Protein AF-A0A9E6D985-F1 (afdb_monomer_lite)

Sequence (166 aa):
MRKIILLASVFFILASCKKDRPKDIIKDFIEEVFLQKKYDKTKISQFLSPKEANSFDEISGKKEEYVKFLIDEYQKMFATQKSFEIVHHNDIDKRLIKGFRLKYDDFTFVYYIVSSNKIVGVFILEENKNSSFWIKSFCPMPWASQGGNIKPLILNELKNMEQTVW

Foldseek 3Di:
DDDDDDDPPPPDDDPPPPPPLLVVLVVLLCVQAQQDPDHDLVSQLVQADPLLSVLLVPDDDPLVVVVVVQSVLSNVVVVPAPDKDKAQPVGDDCVQCVLEAEPDDDSPRKIFIDGPNHTFKIWGWDADPVRHIGTQFIGTCPPRVPRDYDYTDGSSCSSVDDPDDD

pLDDT: mean 80.91, std 17.11, range [37.19, 96.44]

Radius of gyration: 19.93 Å; chains: 1; bounding box: 37×68×60 Å

Structure (mmCIF, N/CA/C/O backbone):
data_AF-A0A9E6D985-F1
#
_entry.id   AF-A0A9E6D985-F1
#
loop_
_atom_site.group_PDB
_atom_site.id
_atom_site.type_symbol
_atom_site.label_atom_id
_atom_site.label_alt_id
_atom_site.label_comp_id
_atom_site.label_asym_id
_atom_site.label_entity_id
_atom_site.label_seq_id
_atom_site.pdbx_PDB_ins_code
_atom_site.Cartn_x
_atom_site.Cartn_y
_atom_site.Cartn_z
_atom_site.occupancy
_atom_site.B_iso_or_equiv
_atom_site.auth_seq_id
_atom_site.auth_comp_id
_atom_site.auth_asym_id
_atom_site.auth_atom_id
_atom_site.pdbx_PDB_model_num
ATOM 1 N N . MET A 1 1 ? 1.819 -46.723 45.336 1.00 45.78 1 MET A N 1
ATOM 2 C CA . MET A 1 1 ? 2.915 -46.531 44.355 1.00 45.78 1 MET A CA 1
ATOM 3 C C . MET A 1 1 ? 2.620 -47.359 43.108 1.00 45.78 1 MET A C 1
ATOM 5 O O . MET A 1 1 ? 2.182 -48.490 43.269 1.00 45.78 1 MET A O 1
ATOM 9 N N . ARG A 1 2 ? 2.908 -46.798 41.916 1.00 37.91 2 ARG A N 1
ATOM 10 C CA . ARG A 1 2 ? 2.503 -47.214 40.542 1.00 37.91 2 ARG A CA 1
ATOM 11 C C . ARG A 1 2 ? 1.023 -46.893 40.237 1.00 37.91 2 ARG A C 1
ATOM 13 O O . ARG A 1 2 ? 0.175 -47.201 41.056 1.00 37.91 2 ARG A O 1
ATOM 20 N N . LYS A 1 3 ? 0.640 -46.255 39.122 1.00 37.19 3 LYS A N 1
ATOM 21 C CA . LYS A 1 3 ? 1.222 -46.203 37.766 1.00 37.19 3 LYS A CA 1
ATOM 22 C C . LYS A 1 3 ? 1.170 -44.786 37.157 1.00 37.19 3 LYS A C 1
ATOM 24 O O . LYS A 1 3 ? 0.234 -44.036 37.395 1.00 37.19 3 LYS A O 1
ATOM 29 N N . ILE A 1 4 ? 2.185 -44.481 36.353 1.00 54.50 4 ILE A N 1
ATOM 30 C CA . ILE A 1 4 ? 2.266 -43.379 35.382 1.00 54.50 4 ILE A CA 1
ATOM 31 C C . ILE A 1 4 ? 1.496 -43.823 34.118 1.00 54.50 4 ILE A C 1
ATOM 33 O O . ILE A 1 4 ? 1.525 -45.020 33.827 1.00 54.50 4 ILE A O 1
ATOM 37 N N . ILE A 1 5 ? 0.900 -42.876 33.373 1.00 50.03 5 ILE A N 1
ATOM 38 C CA . ILE A 1 5 ? 0.983 -42.703 31.895 1.00 50.03 5 ILE A CA 1
ATOM 39 C C . ILE A 1 5 ? -0.341 -42.256 31.225 1.00 50.03 5 ILE A C 1
ATOM 41 O O . ILE A 1 5 ? -1.328 -42.980 31.223 1.00 50.03 5 ILE A O 1
ATOM 45 N N . LEU A 1 6 ? -0.228 -41.078 30.588 1.00 44.00 6 LEU A N 1
ATOM 46 C CA . LEU A 1 6 ? -0.883 -40.523 29.389 1.00 44.00 6 LEU A CA 1
ATOM 47 C C . LEU A 1 6 ? -2.407 -40.358 29.291 1.00 44.00 6 LEU A C 1
ATOM 49 O O . LEU A 1 6 ? -3.147 -41.325 29.202 1.00 44.00 6 LEU A O 1
ATOM 53 N N . LEU A 1 7 ? -2.797 -39.103 29.043 1.00 43.12 7 LEU A N 1
ATOM 54 C CA . LEU A 1 7 ? -3.600 -38.643 27.892 1.00 43.12 7 LEU A CA 1
ATOM 55 C C . LEU A 1 7 ? -3.529 -37.099 27.939 1.00 43.12 7 LEU A C 1
ATOM 57 O O . LEU A 1 7 ? -4.215 -36.468 28.727 1.00 43.12 7 LEU A O 1
ATOM 61 N N . ALA A 1 8 ? -2.584 -36.396 27.304 1.00 49.25 8 ALA A N 1
ATOM 62 C CA . ALA A 1 8 ? -2.233 -36.417 25.881 1.00 49.25 8 ALA A CA 1
ATOM 63 C C . ALA A 1 8 ? -3.472 -36.378 24.968 1.00 49.25 8 ALA A C 1
ATOM 65 O O . ALA A 1 8 ? -3.585 -37.140 24.018 1.00 49.25 8 ALA A O 1
ATOM 66 N N . SER A 1 9 ? -4.418 -35.491 25.280 1.00 46.69 9 SER A N 1
ATOM 67 C CA . SER A 1 9 ? -5.598 -35.224 24.448 1.00 46.69 9 SER A CA 1
ATOM 68 C C . SER A 1 9 ? -6.021 -33.752 24.505 1.00 46.69 9 SER A C 1
ATOM 70 O O . SER A 1 9 ? -7.199 -33.432 24.609 1.00 46.69 9 SER A O 1
ATOM 72 N N . VAL A 1 10 ? -5.047 -32.843 24.404 1.00 43.47 10 VAL A N 1
ATOM 73 C CA . VAL A 1 10 ? -5.277 -31.460 23.946 1.00 43.47 10 VAL A CA 1
ATOM 74 C C . VAL A 1 10 ? -4.261 -31.160 22.847 1.00 43.47 10 VAL A C 1
ATOM 76 O O . VAL A 1 10 ? -3.386 -30.313 22.970 1.00 43.47 10 VAL A O 1
ATOM 79 N N . PHE A 1 11 ? -4.315 -31.957 21.783 1.00 45.41 11 PHE A N 1
ATOM 80 C CA . PHE A 1 11 ? -3.576 -31.692 20.553 1.00 45.41 11 PHE A CA 1
ATOM 81 C C . PHE A 1 11 ? -4.374 -32.194 19.353 1.00 45.41 11 PHE A C 1
ATOM 83 O O . PHE A 1 11 ? -3.884 -33.002 18.590 1.00 45.41 11 PHE A O 1
ATOM 90 N N . PHE A 1 12 ? -5.631 -31.767 19.212 1.00 44.62 12 PHE A N 1
ATOM 91 C CA . PHE A 1 12 ? -6.381 -31.913 17.958 1.00 44.62 12 PHE A CA 1
ATOM 92 C C . PHE A 1 12 ? -7.538 -30.906 17.909 1.00 44.62 12 PHE A C 1
ATOM 94 O O . PHE A 1 12 ? -8.709 -31.260 17.935 1.00 44.62 12 PHE A O 1
ATOM 101 N N . ILE A 1 13 ? -7.199 -29.620 17.808 1.00 47.47 13 ILE A N 1
ATOM 102 C CA . ILE A 1 13 ? -7.975 -28.730 16.940 1.00 47.47 13 ILE A CA 1
ATOM 103 C C . ILE A 1 13 ? -6.979 -28.122 15.964 1.00 47.47 13 ILE A C 1
ATOM 105 O O . ILE A 1 13 ? -6.319 -27.118 16.221 1.00 47.47 13 ILE A O 1
ATOM 109 N N . LEU A 1 14 ? -6.852 -28.818 14.838 1.00 40.75 14 LEU A N 1
ATOM 110 C CA . LEU A 1 14 ? -6.417 -28.264 13.573 1.00 40.75 14 LEU A CA 1
ATOM 111 C C . LEU A 1 14 ? -7.274 -27.030 13.267 1.00 40.75 14 LEU A C 1
ATOM 113 O O . LEU A 1 14 ? -8.340 -27.139 12.672 1.00 40.75 14 LEU A O 1
ATOM 117 N N . ALA A 1 15 ? -6.784 -25.848 13.610 1.00 38.53 15 ALA A N 1
ATOM 118 C CA . ALA A 1 15 ? -6.924 -24.733 12.698 1.00 38.53 15 ALA A CA 1
ATOM 119 C C . ALA A 1 15 ? -5.579 -24.619 11.991 1.00 38.53 15 ALA A C 1
ATOM 121 O O . ALA A 1 15 ? -4.687 -23.879 12.401 1.00 38.53 15 ALA A O 1
ATOM 122 N N . SER A 1 16 ? -5.431 -25.369 10.897 1.00 37.34 16 SER A N 1
ATOM 123 C CA . SER A 1 16 ? -4.620 -24.883 9.788 1.00 37.34 16 SER A CA 1
ATOM 124 C C . SER A 1 16 ? -5.314 -23.614 9.285 1.00 37.34 16 SER A C 1
ATOM 126 O O . SER A 1 16 ? -5.989 -23.614 8.261 1.00 37.34 16 SER A O 1
ATOM 128 N N . CYS A 1 17 ? -5.208 -22.522 10.046 1.00 40.41 17 CYS A N 1
ATOM 129 C CA . CYS A 1 17 ? -5.293 -21.206 9.457 1.00 40.41 17 CYS A CA 1
ATOM 130 C C . CYS A 1 17 ? -4.097 -21.180 8.518 1.00 40.41 17 CYS A C 1
ATOM 132 O O . CYS A 1 17 ? -2.967 -20.936 8.947 1.00 40.41 17 CYS A O 1
ATOM 134 N N . LYS A 1 18 ? -4.322 -21.491 7.237 1.00 44.06 18 LYS A N 1
ATOM 135 C CA . LYS A 1 18 ? -3.499 -20.896 6.192 1.00 44.06 18 LYS A CA 1
ATOM 136 C C . LYS A 1 18 ? -3.539 -19.410 6.513 1.00 44.06 18 LYS A C 1
ATOM 138 O O . LYS A 1 18 ? -4.566 -18.781 6.286 1.00 44.06 18 LYS A O 1
ATOM 143 N N . LYS A 1 19 ? -2.484 -18.898 7.159 1.00 55.25 19 LYS A N 1
ATOM 144 C CA . LYS A 1 19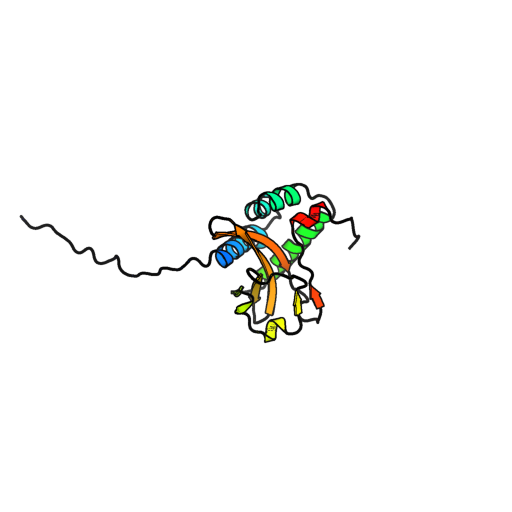 ? -2.281 -17.463 7.310 1.00 55.25 19 LYS A CA 1
ATOM 145 C C . LYS A 1 19 ? -2.529 -16.894 5.927 1.00 55.25 19 LYS A C 1
ATOM 147 O O . LYS A 1 19 ? -1.881 -17.338 4.974 1.00 55.25 19 LYS A O 1
ATOM 152 N N . ASP A 1 20 ? -3.520 -16.025 5.804 1.00 71.06 20 ASP A N 1
ATOM 153 C CA . ASP A 1 20 ? -3.752 -15.290 4.573 1.00 71.06 20 ASP A CA 1
ATOM 154 C C . ASP A 1 20 ? -2.626 -14.256 4.506 1.00 71.06 20 ASP A C 1
ATOM 156 O O . ASP A 1 20 ? -2.800 -13.091 4.850 1.00 71.06 20 ASP A O 1
ATOM 160 N N . ARG A 1 21 ? -1.415 -14.741 4.182 1.00 85.00 21 ARG A N 1
ATOM 161 C CA . ARG A 1 21 ? -0.158 -13.984 4.238 1.00 85.00 21 ARG A CA 1
ATOM 162 C C . ARG A 1 21 ? -0.270 -12.629 3.520 1.00 85.00 21 ARG A C 1
ATOM 164 O O . ARG A 1 21 ? 0.295 -11.670 4.038 1.00 85.00 21 ARG A O 1
ATOM 171 N N . PRO A 1 22 ? -1.001 -12.512 2.391 1.00 92.69 22 PRO A N 1
ATOM 172 C CA . PRO A 1 22 ? -1.321 -11.222 1.784 1.00 92.69 22 PRO A CA 1
ATOM 173 C C . PRO A 1 22 ? -2.069 -10.238 2.691 1.00 92.69 22 PRO A C 1
ATOM 175 O O . PRO A 1 22 ? -1.718 -9.063 2.753 1.00 92.69 22 PRO A O 1
ATOM 178 N N . LYS A 1 23 ? -3.111 -10.686 3.397 1.00 94.69 23 LYS A N 1
ATOM 179 C CA . LYS A 1 23 ? -3.882 -9.812 4.292 1.00 94.69 23 LYS A CA 1
ATOM 180 C C . LYS A 1 23 ? -3.094 -9.464 5.546 1.00 94.69 23 LYS A C 1
ATOM 182 O O . LYS A 1 23 ? -3.200 -8.333 6.013 1.00 94.69 23 LYS A O 1
ATOM 187 N N . ASP A 1 24 ? -2.293 -10.403 6.048 1.00 93.31 24 ASP A N 1
ATOM 188 C CA . ASP A 1 24 ? -1.431 -10.188 7.212 1.00 93.31 24 ASP A CA 1
ATOM 189 C C . ASP A 1 24 ? -0.441 -9.040 6.951 1.00 93.31 24 ASP A C 1
ATOM 191 O O . ASP A 1 24 ? -0.404 -8.094 7.729 1.00 93.31 24 ASP A O 1
ATOM 195 N N . ILE A 1 25 ? 0.272 -9.034 5.813 1.00 95.25 25 ILE A N 1
ATOM 196 C CA . ILE A 1 25 ? 1.214 -7.940 5.511 1.00 95.25 25 ILE A CA 1
ATOM 197 C C . ILE A 1 25 ? 0.520 -6.580 5.359 1.00 95.25 25 ILE A C 1
ATOM 199 O O . ILE A 1 25 ? 1.059 -5.561 5.783 1.00 95.25 25 ILE A O 1
ATOM 203 N N . ILE A 1 26 ? -0.682 -6.541 4.775 1.00 96.25 26 ILE A N 1
ATOM 204 C CA . ILE A 1 26 ? -1.456 -5.296 4.656 1.00 96.25 26 ILE A CA 1
ATOM 205 C C . ILE A 1 26 ? -1.865 -4.805 6.044 1.00 96.25 26 ILE A C 1
ATOM 207 O O . ILE A 1 26 ? -1.780 -3.611 6.326 1.00 96.25 26 ILE A O 1
ATOM 211 N N . LYS A 1 27 ? -2.305 -5.716 6.915 1.00 94.56 27 LYS A N 1
ATOM 212 C CA . LYS A 1 27 ? -2.687 -5.385 8.284 1.00 94.56 27 LYS A CA 1
ATOM 213 C C . LYS A 1 27 ? -1.497 -4.831 9.070 1.00 94.56 27 LYS A C 1
ATOM 215 O O . LYS A 1 27 ? -1.624 -3.751 9.642 1.00 94.56 27 LYS A O 1
ATOM 220 N N . ASP A 1 28 ? -0.355 -5.512 9.021 1.00 94.44 28 ASP A N 1
ATOM 221 C CA . ASP A 1 28 ? 0.877 -5.072 9.681 1.00 94.44 28 ASP A CA 1
ATOM 222 C C . ASP A 1 28 ? 1.316 -3.694 9.148 1.00 94.44 28 ASP A C 1
ATOM 224 O O . ASP A 1 28 ? 1.648 -2.800 9.924 1.00 94.44 28 ASP A O 1
ATOM 228 N N . PHE A 1 29 ? 1.215 -3.461 7.832 1.00 94.81 29 PHE A N 1
ATOM 229 C CA . PHE A 1 29 ? 1.498 -2.156 7.228 1.00 94.81 29 PHE A CA 1
ATOM 230 C C . PHE A 1 29 ? 0.571 -1.053 7.758 1.00 94.81 29 PHE A C 1
ATOM 232 O O . PHE A 1 29 ? 1.030 0.035 8.101 1.00 94.81 29 PHE A O 1
ATOM 239 N N . ILE A 1 30 ? -0.739 -1.307 7.842 1.00 93.38 30 ILE A N 1
ATOM 240 C CA . ILE A 1 30 ? -1.705 -0.337 8.383 1.00 93.38 30 ILE A CA 1
ATOM 241 C C . ILE A 1 30 ? -1.345 0.013 9.833 1.00 93.38 30 ILE A C 1
ATOM 243 O O . ILE A 1 30 ? -1.301 1.192 10.186 1.00 93.38 30 ILE A O 1
ATOM 247 N N . GLU A 1 31 ? -1.060 -0.989 10.663 1.00 91.81 31 GLU A N 1
ATOM 248 C CA . GLU A 1 31 ? -0.731 -0.800 12.078 1.00 91.81 31 GLU A CA 1
ATOM 249 C C . GLU A 1 31 ? 0.593 -0.042 12.273 1.00 91.81 31 GLU A C 1
ATOM 251 O O . GLU A 1 31 ? 0.665 0.888 13.083 1.00 91.81 31 GLU A O 1
ATOM 256 N N . GLU A 1 32 ? 1.630 -0.380 11.505 1.00 93.19 32 GLU A N 1
ATOM 257 C CA . GLU A 1 32 ? 2.970 0.199 11.644 1.00 93.19 32 GLU A CA 1
ATOM 258 C C . GLU A 1 32 ? 3.191 1.507 10.879 1.00 93.19 32 GLU A C 1
ATOM 260 O O . GLU A 1 32 ? 4.120 2.243 11.209 1.00 93.19 32 GLU A O 1
ATOM 265 N N . VAL A 1 33 ? 2.361 1.827 9.884 1.00 92.62 33 VAL A N 1
ATOM 266 C CA . VAL A 1 33 ? 2.517 3.040 9.062 1.00 92.62 33 VAL A CA 1
ATOM 267 C C . VAL A 1 33 ? 1.345 3.994 9.259 1.00 92.62 33 VAL A C 1
ATOM 269 O O . VAL A 1 33 ? 1.539 5.156 9.618 1.00 92.62 33 VAL A O 1
ATOM 272 N N . PHE A 1 34 ? 0.114 3.529 9.046 1.00 90.06 34 PHE A N 1
ATOM 273 C CA . PHE A 1 34 ? -1.056 4.409 9.005 1.00 90.06 34 PHE A CA 1
ATOM 274 C C . PHE A 1 34 ? -1.669 4.707 10.367 1.00 90.06 34 PHE A C 1
ATOM 276 O O . PHE A 1 34 ? -2.345 5.714 10.499 1.00 90.06 34 PHE A O 1
ATOM 283 N N . LEU A 1 35 ? -1.476 3.869 11.383 1.00 87.38 35 LEU A N 1
ATOM 284 C CA . LEU A 1 35 ? -1.989 4.148 12.732 1.00 87.38 35 LEU A CA 1
ATOM 285 C C . LEU A 1 35 ? -0.960 4.845 13.632 1.00 87.38 35 LEU A C 1
ATOM 287 O O . LEU A 1 35 ? -1.267 5.217 14.767 1.00 87.38 35 LEU A O 1
ATOM 291 N N . GLN A 1 36 ? 0.256 5.062 13.129 1.00 84.50 36 GLN A N 1
ATOM 292 C CA . GLN A 1 36 ? 1.296 5.789 13.847 1.00 84.50 36 GLN A CA 1
ATOM 293 C C . GLN A 1 36 ? 1.062 7.299 13.794 1.00 84.50 36 GLN A C 1
ATOM 295 O O . GLN A 1 36 ? 0.547 7.836 12.822 1.00 84.50 36 GLN A O 1
ATOM 300 N N . LYS A 1 37 ? 1.497 8.018 14.836 1.00 76.38 37 LYS A N 1
ATOM 301 C CA . LYS A 1 37 ? 1.334 9.484 14.928 1.00 76.38 37 LYS A CA 1
ATOM 302 C C . LYS A 1 37 ? 2.319 10.281 14.071 1.00 76.38 37 LYS A C 1
ATOM 304 O O . LYS A 1 37 ? 2.186 11.496 13.969 1.00 76.38 37 LYS A O 1
ATOM 309 N N . LYS A 1 38 ? 3.358 9.635 13.541 1.00 84.50 38 LYS A N 1
ATOM 310 C CA . LYS A 1 38 ? 4.454 10.303 12.842 1.00 84.50 38 LYS A CA 1
ATOM 311 C C . LYS A 1 38 ? 4.847 9.497 11.616 1.00 84.50 38 LYS A C 1
ATOM 313 O O . LYS A 1 38 ? 5.071 8.297 11.721 1.00 84.50 38 LYS A O 1
ATOM 318 N N . TYR A 1 39 ? 4.985 10.190 10.491 1.00 87.94 39 TYR A N 1
ATOM 319 C CA . TYR A 1 39 ? 5.589 9.637 9.288 1.00 87.94 39 TYR A CA 1
ATOM 320 C C . TYR A 1 39 ? 7.017 9.151 9.568 1.00 87.94 39 TYR A C 1
ATOM 322 O O . TYR A 1 39 ? 7.867 9.929 10.016 1.00 87.94 39 TYR A O 1
ATOM 330 N N . ASP A 1 40 ? 7.275 7.882 9.262 1.00 90.62 40 ASP A N 1
ATOM 331 C CA . ASP A 1 40 ? 8.595 7.265 9.318 1.00 90.62 40 ASP A CA 1
ATOM 332 C C . ASP A 1 40 ? 8.834 6.457 8.043 1.00 90.62 40 ASP A C 1
ATOM 334 O O . ASP A 1 40 ? 8.177 5.454 7.763 1.00 90.62 40 ASP A O 1
ATOM 338 N N . LYS A 1 41 ? 9.809 6.918 7.266 1.00 90.00 41 LYS A N 1
ATOM 339 C CA . LYS A 1 41 ? 10.189 6.314 5.996 1.00 90.00 41 LYS A CA 1
ATOM 340 C C . LYS A 1 41 ? 10.701 4.885 6.173 1.00 90.00 41 LYS A C 1
ATOM 342 O O . LYS A 1 41 ? 10.369 4.014 5.376 1.00 90.00 41 LYS A O 1
ATOM 347 N N . THR A 1 42 ? 11.445 4.634 7.250 1.00 91.38 42 THR A N 1
ATOM 348 C CA . THR A 1 42 ? 12.060 3.327 7.515 1.00 91.38 42 THR A CA 1
ATOM 349 C C . THR A 1 42 ? 11.011 2.254 7.773 1.00 91.38 42 THR A C 1
ATOM 351 O O . THR A 1 42 ? 11.185 1.112 7.352 1.00 91.38 42 THR A O 1
ATOM 354 N N . LYS A 1 43 ? 9.888 2.635 8.394 1.00 93.56 43 LYS A N 1
ATOM 355 C CA . LYS A 1 43 ? 8.748 1.746 8.616 1.00 93.56 43 LYS A CA 1
ATOM 356 C C . LYS A 1 43 ? 8.106 1.308 7.318 1.00 93.56 43 LYS A C 1
ATOM 358 O O . LYS A 1 43 ? 7.818 0.133 7.168 1.00 93.56 43 LYS A O 1
ATOM 363 N N . ILE A 1 44 ? 7.958 2.211 6.354 1.00 93.62 44 ILE A N 1
ATOM 364 C CA . ILE A 1 44 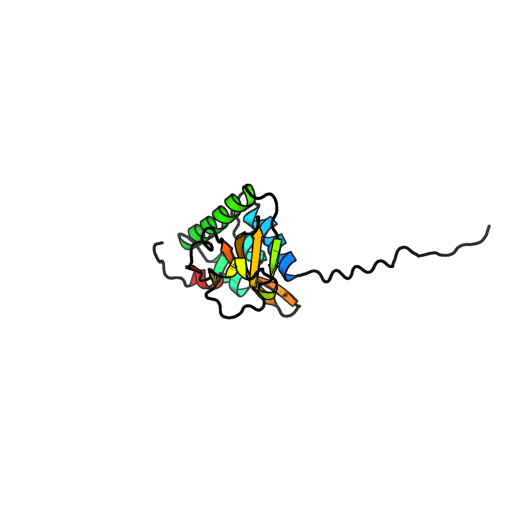? 7.413 1.868 5.037 1.00 93.62 44 ILE A CA 1
ATOM 365 C C . ILE A 1 44 ? 8.364 0.913 4.314 1.00 93.62 44 ILE A C 1
ATOM 367 O O . ILE A 1 44 ? 7.930 -0.145 3.866 1.00 93.62 44 ILE A O 1
ATOM 371 N N . SER A 1 45 ? 9.658 1.250 4.254 1.00 94.44 45 SER A N 1
ATOM 372 C CA . SER A 1 45 ? 10.675 0.485 3.518 1.00 94.44 45 SER A CA 1
ATOM 373 C C . SER A 1 45 ? 10.801 -0.972 3.969 1.00 94.44 45 SER A C 1
ATOM 375 O O . SER A 1 45 ? 11.106 -1.832 3.147 1.00 94.44 45 SER A O 1
ATOM 377 N N . GLN A 1 46 ? 10.502 -1.281 5.236 1.00 94.75 46 GLN A N 1
ATOM 378 C CA . GLN A 1 46 ? 10.500 -2.652 5.773 1.00 94.75 46 GLN A CA 1
ATOM 379 C C . GLN A 1 46 ? 9.481 -3.582 5.099 1.00 94.75 46 GLN A C 1
ATOM 381 O O . GLN A 1 46 ? 9.674 -4.796 5.094 1.00 94.75 46 GLN A O 1
ATOM 386 N N . PHE A 1 47 ? 8.422 -3.026 4.510 1.00 95.56 47 PHE A N 1
ATOM 387 C CA . PHE A 1 47 ? 7.381 -3.786 3.817 1.00 95.56 47 PHE A CA 1
ATOM 388 C C . PHE A 1 47 ? 7.579 -3.848 2.301 1.00 95.56 47 PHE A C 1
ATOM 390 O O . PHE A 1 47 ? 6.769 -4.458 1.600 1.00 95.56 47 PHE A O 1
ATOM 397 N N . LEU A 1 48 ? 8.622 -3.206 1.777 1.00 95.38 48 LEU A N 1
ATOM 398 C CA . LEU A 1 48 ? 8.886 -3.105 0.347 1.00 95.38 48 LEU A CA 1
ATOM 399 C C . LEU A 1 48 ? 9.899 -4.164 -0.096 1.00 95.38 48 LEU A C 1
ATOM 401 O O . LEU A 1 48 ? 10.755 -4.598 0.676 1.00 95.38 48 LEU A O 1
ATOM 405 N N . SER A 1 49 ? 9.856 -4.557 -1.371 1.00 94.38 49 SER A N 1
ATOM 406 C CA . SER A 1 49 ? 10.931 -5.383 -1.929 1.00 94.38 49 SER A CA 1
ATOM 407 C C . SER A 1 49 ? 12.246 -4.587 -1.943 1.00 94.38 49 SER A C 1
ATOM 409 O O . SER A 1 49 ? 12.205 -3.359 -2.006 1.00 94.38 49 SER A O 1
ATOM 411 N N . PRO A 1 50 ? 13.435 -5.222 -1.945 1.00 92.12 50 PRO A N 1
ATOM 412 C CA . PRO A 1 50 ? 14.704 -4.485 -1.897 1.00 92.12 50 PRO A CA 1
ATOM 413 C C . PRO A 1 50 ? 14.849 -3.409 -2.988 1.00 92.12 50 PRO A C 1
ATOM 415 O O . PRO A 1 50 ? 15.414 -2.344 -2.756 1.00 92.12 50 PRO A O 1
ATOM 418 N N . LYS A 1 51 ? 14.299 -3.665 -4.183 1.00 90.44 51 LYS A N 1
ATOM 419 C CA . LYS A 1 51 ? 14.278 -2.701 -5.294 1.00 90.44 51 LYS A CA 1
ATOM 420 C C . LYS A 1 51 ? 13.384 -1.492 -4.988 1.00 90.44 51 LYS A C 1
ATOM 422 O O . LYS A 1 51 ? 13.770 -0.355 -5.268 1.00 90.44 51 LYS A O 1
ATOM 427 N N . GLU A 1 52 ? 12.194 -1.750 -4.455 1.00 91.06 52 GLU A N 1
ATOM 428 C CA . GLU A 1 52 ? 11.216 -0.735 -4.055 1.00 91.06 52 GLU A CA 1
ATOM 429 C C . GLU A 1 52 ? 11.752 0.096 -2.879 1.00 91.06 52 GLU A C 1
ATOM 431 O O . GLU A 1 52 ? 11.762 1.320 -2.967 1.00 91.06 52 GLU A O 1
ATOM 436 N N . ALA A 1 53 ? 12.294 -0.557 -1.844 1.00 93.31 53 ALA A N 1
ATOM 437 C CA . ALA A 1 53 ? 12.883 0.069 -0.660 1.00 93.31 53 ALA A CA 1
ATOM 438 C C . ALA A 1 53 ? 14.007 1.046 -1.023 1.00 93.31 53 ALA A C 1
ATOM 440 O O . ALA A 1 53 ? 13.922 2.216 -0.672 1.00 93.31 53 ALA A O 1
ATOM 441 N N . ASN A 1 54 ? 14.996 0.616 -1.816 1.00 92.19 54 ASN A N 1
ATOM 442 C CA . ASN A 1 54 ? 16.099 1.491 -2.233 1.00 92.19 54 ASN A CA 1
ATOM 443 C C . ASN A 1 54 ? 15.598 2.721 -3.007 1.00 92.19 54 ASN A C 1
ATOM 445 O O . ASN A 1 54 ? 16.045 3.842 -2.779 1.00 92.19 54 ASN A O 1
ATOM 449 N N . SER A 1 55 ? 14.644 2.522 -3.922 1.00 90.38 55 SER A N 1
ATOM 450 C CA . SER A 1 55 ? 14.079 3.622 -4.714 1.00 90.38 55 SER A CA 1
ATOM 451 C C . SER A 1 55 ? 13.285 4.590 -3.838 1.00 90.38 55 SER A C 1
ATOM 453 O O . SER A 1 55 ? 13.376 5.803 -4.023 1.00 90.38 55 SER A O 1
ATOM 455 N N . PHE A 1 56 ? 12.523 4.054 -2.883 1.00 91.38 56 PHE A N 1
ATOM 456 C CA . PHE A 1 56 ? 11.750 4.824 -1.926 1.00 91.38 56 PHE A CA 1
ATOM 457 C C . PHE A 1 56 ? 12.668 5.609 -0.989 1.00 91.38 56 PHE A C 1
ATOM 459 O O . PHE A 1 56 ? 12.496 6.815 -0.863 1.00 91.38 56 PHE A O 1
ATOM 466 N N . ASP A 1 57 ? 13.690 4.985 -0.404 1.00 91.69 57 ASP A N 1
ATOM 467 C CA . ASP A 1 57 ? 14.648 5.596 0.528 1.00 91.69 57 ASP A CA 1
ATOM 468 C C . ASP A 1 57 ? 15.401 6.794 -0.062 1.00 91.69 57 ASP A C 1
ATOM 470 O O . ASP A 1 57 ? 15.741 7.726 0.668 1.00 91.69 57 ASP A O 1
ATOM 474 N N . GLU A 1 58 ? 15.528 6.867 -1.384 1.00 90.81 58 GLU A N 1
ATOM 475 C CA . GLU A 1 58 ? 16.140 7.998 -2.084 1.00 90.81 58 GLU A CA 1
ATOM 476 C C . GLU A 1 58 ? 15.170 9.154 -2.413 1.00 90.81 58 GLU A C 1
ATOM 478 O O . GLU A 1 58 ? 15.618 10.243 -2.782 1.00 90.81 58 GLU A O 1
ATOM 483 N N . ILE A 1 59 ? 13.844 8.979 -2.281 1.00 90.50 59 ILE A N 1
ATOM 484 C CA . ILE A 1 59 ? 12.894 10.078 -2.550 1.00 90.50 59 ILE A CA 1
ATOM 485 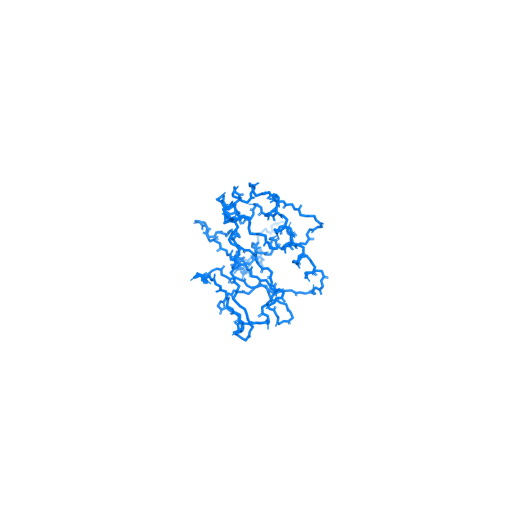C C . ILE A 1 59 ? 13.053 11.211 -1.530 1.00 90.50 59 ILE A C 1
ATOM 487 O O . ILE A 1 59 ? 13.260 10.971 -0.340 1.00 90.50 59 ILE A O 1
ATOM 491 N N . SER A 1 60 ? 12.903 12.450 -1.988 1.00 90.88 60 SER A N 1
ATOM 492 C CA . SER A 1 60 ? 13.007 13.656 -1.160 1.00 90.88 60 SER A CA 1
ATOM 493 C C . SER A 1 60 ? 12.156 14.798 -1.732 1.00 90.88 60 SER A C 1
ATOM 495 O O . SER A 1 60 ? 11.620 14.703 -2.845 1.00 90.88 60 SER A O 1
ATOM 497 N N . GLY A 1 61 ? 12.001 15.877 -0.958 1.00 89.94 61 GLY A N 1
ATOM 498 C CA . GLY A 1 61 ? 11.251 17.074 -1.356 1.00 89.94 61 GLY A CA 1
ATOM 499 C C . GLY A 1 61 ? 9.780 16.772 -1.654 1.00 89.94 61 GLY A C 1
ATOM 500 O O . GLY A 1 61 ? 9.148 15.986 -0.950 1.00 89.94 61 GLY A O 1
ATOM 501 N N . LYS A 1 62 ? 9.248 17.341 -2.744 1.00 88.19 62 LYS A N 1
ATOM 502 C CA . LYS A 1 62 ? 7.829 17.218 -3.141 1.00 88.19 62 LYS A CA 1
ATOM 503 C C . LYS A 1 62 ? 7.324 15.776 -3.259 1.00 88.19 62 LYS A C 1
ATOM 505 O O . LYS A 1 62 ? 6.155 15.505 -3.015 1.00 88.19 62 LYS A O 1
ATOM 510 N N . LYS A 1 63 ? 8.195 14.833 -3.630 1.00 88.50 63 LYS A N 1
ATOM 511 C CA . LYS A 1 63 ? 7.834 13.409 -3.742 1.00 88.50 63 LYS A CA 1
ATOM 512 C C . LYS A 1 63 ? 7.573 12.791 -2.374 1.00 88.50 63 LYS A C 1
ATOM 514 O O . LYS A 1 63 ? 6.626 12.034 -2.205 1.00 88.50 63 LYS A O 1
ATOM 519 N N . GLU A 1 64 ? 8.409 13.128 -1.398 1.00 91.12 64 GLU A N 1
ATOM 520 C CA . GLU A 1 64 ? 8.224 12.679 -0.021 1.00 91.12 64 GLU A CA 1
ATOM 521 C C . GLU A 1 64 ? 7.014 13.369 0.623 1.00 91.12 64 GLU A C 1
ATOM 523 O O . GLU A 1 64 ? 6.244 12.719 1.322 1.00 91.12 64 GLU A O 1
ATOM 528 N N . GLU A 1 65 ? 6.804 14.660 0.347 1.00 90.50 65 GLU A N 1
ATOM 529 C CA . GLU A 1 65 ? 5.599 15.394 0.762 1.00 90.50 65 GLU A CA 1
ATOM 530 C C . GLU A 1 65 ? 4.322 14.750 0.216 1.00 90.50 65 GLU A C 1
ATOM 532 O O . GLU A 1 65 ? 3.351 14.599 0.953 1.00 90.50 65 GLU A O 1
ATOM 537 N N . TYR A 1 66 ? 4.335 14.295 -1.039 1.00 87.44 66 TYR A N 1
ATOM 538 C CA . TYR A 1 66 ? 3.206 13.575 -1.619 1.00 87.44 66 TYR A CA 1
ATOM 539 C C . TYR A 1 66 ? 2.921 12.257 -0.888 1.00 87.44 66 TYR A C 1
ATOM 541 O O . TYR A 1 66 ? 1.775 11.971 -0.554 1.00 87.44 66 TYR A O 1
ATOM 549 N N . VAL A 1 67 ? 3.950 11.466 -0.572 1.00 89.50 67 VAL A N 1
ATOM 550 C CA . VAL A 1 67 ? 3.763 10.223 0.196 1.00 89.50 67 VAL A CA 1
ATOM 551 C C . VAL A 1 67 ? 3.238 10.512 1.605 1.00 89.50 67 VAL A C 1
ATOM 553 O O . VAL A 1 67 ? 2.329 9.820 2.063 1.00 89.50 67 VAL A O 1
ATOM 556 N N . LYS A 1 68 ? 3.763 11.547 2.274 1.00 90.62 68 LYS A N 1
ATOM 557 C CA . LYS A 1 68 ? 3.245 12.018 3.569 1.00 90.62 68 LYS A CA 1
ATOM 558 C C . LYS A 1 68 ? 1.765 12.366 3.469 1.00 90.62 68 LYS A C 1
ATOM 560 O O . LYS A 1 68 ? 0.984 11.870 4.268 1.00 90.62 68 LYS A O 1
ATOM 565 N N . PHE A 1 69 ? 1.373 13.114 2.439 1.00 88.19 69 PHE A N 1
ATOM 566 C CA . PHE A 1 69 ? -0.027 13.427 2.174 1.00 88.19 69 PHE A CA 1
ATOM 567 C C . PHE A 1 69 ? -0.887 12.160 2.031 1.00 88.19 69 PHE A C 1
ATOM 569 O O . PHE A 1 69 ? -1.935 12.069 2.662 1.00 88.19 69 PHE A O 1
ATOM 576 N N . LEU A 1 70 ? -0.444 11.149 1.271 1.00 87.62 70 LEU A N 1
ATOM 577 C CA . LEU A 1 70 ? -1.190 9.888 1.146 1.00 87.62 70 LEU A CA 1
ATOM 578 C C . LEU A 1 70 ? -1.375 9.182 2.499 1.00 87.62 70 LEU A C 1
ATOM 580 O O . LEU A 1 70 ? -2.448 8.643 2.769 1.00 87.62 70 LEU A O 1
ATOM 584 N N . ILE A 1 71 ? -0.341 9.180 3.342 1.00 89.69 71 ILE A N 1
ATOM 585 C CA . ILE A 1 71 ? -0.385 8.584 4.685 1.00 89.69 71 ILE A CA 1
ATOM 586 C C . ILE A 1 71 ? -1.320 9.368 5.601 1.00 89.69 71 ILE A C 1
ATOM 588 O O . ILE A 1 71 ? -2.126 8.756 6.298 1.00 89.69 71 ILE A O 1
ATOM 592 N N . ASP A 1 72 ? -1.264 10.696 5.561 1.00 88.38 72 ASP A N 1
ATOM 593 C CA . ASP A 1 72 ? -2.138 11.564 6.345 1.00 88.38 72 ASP A CA 1
ATOM 594 C C . ASP A 1 72 ? -3.614 11.356 5.964 1.00 88.38 72 ASP A C 1
ATOM 596 O O . ASP A 1 72 ? -4.486 11.324 6.835 1.00 88.38 72 ASP A O 1
ATOM 600 N N . GLU A 1 73 ? -3.921 11.164 4.677 1.00 86.19 73 GLU A N 1
ATOM 601 C CA . GLU A 1 73 ? -5.281 10.842 4.226 1.00 86.19 73 GLU A CA 1
ATOM 602 C C . GLU A 1 73 ? -5.759 9.489 4.773 1.00 86.19 73 GLU A C 1
ATOM 604 O O . GLU A 1 73 ? -6.886 9.382 5.267 1.00 86.19 73 GLU A O 1
ATOM 609 N N . TYR A 1 74 ? -4.893 8.471 4.775 1.00 87.38 74 TYR A N 1
ATOM 610 C CA . TYR A 1 74 ? -5.192 7.193 5.422 1.00 87.38 74 TYR A CA 1
ATOM 611 C C . TYR A 1 74 ? -5.381 7.338 6.937 1.00 87.38 74 TYR A C 1
ATOM 613 O O . TYR A 1 74 ? -6.345 6.802 7.480 1.00 87.38 74 TYR A O 1
ATOM 621 N N . GLN A 1 75 ? -4.525 8.094 7.626 1.00 87.19 75 GLN A N 1
ATOM 622 C CA . GLN A 1 75 ? -4.636 8.361 9.064 1.00 87.19 75 GLN A CA 1
ATOM 623 C C . GLN A 1 75 ? -5.977 9.006 9.422 1.00 87.19 75 GLN A C 1
ATOM 625 O O . GLN A 1 75 ? -6.684 8.523 10.309 1.00 87.19 75 GLN A O 1
ATOM 630 N N . LYS A 1 76 ? -6.362 10.072 8.708 1.00 85.69 76 LYS A N 1
ATOM 631 C CA . LYS A 1 76 ? -7.654 10.754 8.898 1.00 85.69 76 LYS A CA 1
ATOM 632 C C . LYS A 1 76 ? -8.820 9.798 8.679 1.00 85.69 76 LYS A C 1
ATOM 634 O O . LYS A 1 76 ? -9.774 9.794 9.456 1.00 85.69 76 LYS A O 1
ATOM 639 N N . MET A 1 77 ? -8.736 8.977 7.636 1.00 83.00 77 MET A N 1
ATOM 640 C CA . MET A 1 77 ? -9.737 7.964 7.342 1.00 83.00 77 MET A CA 1
ATOM 641 C C . MET A 1 77 ? -9.854 6.971 8.506 1.00 83.00 77 MET A C 1
ATOM 643 O O . MET A 1 77 ? -10.923 6.881 9.106 1.00 83.00 77 MET A O 1
ATOM 647 N N . PHE A 1 78 ? -8.772 6.291 8.894 1.00 83.88 78 PHE A N 1
ATOM 648 C CA . PHE A 1 78 ? -8.804 5.292 9.967 1.00 83.88 78 PHE A CA 1
ATOM 649 C C . PHE A 1 78 ? -9.210 5.866 11.327 1.00 83.88 78 PHE A C 1
ATOM 651 O O . PHE A 1 78 ? -9.900 5.183 12.079 1.00 83.88 78 PHE A O 1
ATOM 658 N N . ALA A 1 79 ? -8.888 7.128 11.624 1.00 82.50 79 ALA A N 1
ATOM 659 C CA . ALA A 1 79 ? -9.322 7.792 12.855 1.00 82.50 79 ALA A CA 1
ATOM 660 C C . ALA A 1 79 ? -10.855 7.882 12.997 1.00 82.50 79 ALA A C 1
ATOM 662 O O . ALA A 1 79 ? -11.373 7.958 14.110 1.00 82.50 79 ALA A O 1
ATOM 663 N N . THR A 1 80 ? -11.591 7.873 11.881 1.00 79.56 80 THR A N 1
ATOM 664 C CA . THR A 1 80 ? -13.060 7.993 11.870 1.00 79.56 80 THR A CA 1
ATOM 665 C C . THR A 1 80 ? -13.787 6.660 11.704 1.00 79.56 80 THR A C 1
ATOM 667 O O . THR A 1 80 ? -15.012 6.606 11.840 1.00 79.56 80 THR A O 1
ATOM 670 N N . GLN A 1 81 ? -13.069 5.570 11.422 1.00 76.19 81 GLN A N 1
ATOM 671 C CA . GLN A 1 81 ? -13.680 4.285 11.096 1.00 76.19 81 GLN A CA 1
ATOM 672 C C . GLN A 1 81 ? -13.606 3.293 12.252 1.00 76.19 81 GLN A C 1
ATOM 674 O O . GLN A 1 81 ? -12.565 3.075 12.856 1.00 76.19 81 GLN A O 1
ATOM 679 N N . LYS A 1 82 ? -14.746 2.657 12.547 1.00 71.06 82 LYS A N 1
ATOM 680 C CA . LYS A 1 82 ? -14.871 1.689 13.651 1.00 71.06 82 LYS A CA 1
ATOM 681 C C . LYS A 1 82 ? -14.313 0.305 13.312 1.00 71.06 82 LYS A C 1
ATOM 683 O O . LYS A 1 82 ? -13.965 -0.444 14.214 1.00 71.06 82 LYS A O 1
ATOM 688 N N . SER A 1 83 ? -14.303 -0.056 12.029 1.00 86.06 83 SER A N 1
ATOM 689 C CA . SER A 1 83 ? -13.816 -1.347 11.530 1.00 86.06 83 SER A CA 1
ATOM 690 C C . SER A 1 83 ? -13.556 -1.273 10.027 1.00 86.06 83 SER A C 1
ATOM 692 O O . SER A 1 83 ? -14.150 -0.437 9.336 1.00 86.06 83 SER A O 1
ATOM 694 N N . PHE A 1 84 ? -12.691 -2.151 9.532 1.00 90.12 84 PHE A N 1
ATOM 695 C CA . PHE A 1 84 ? -12.434 -2.34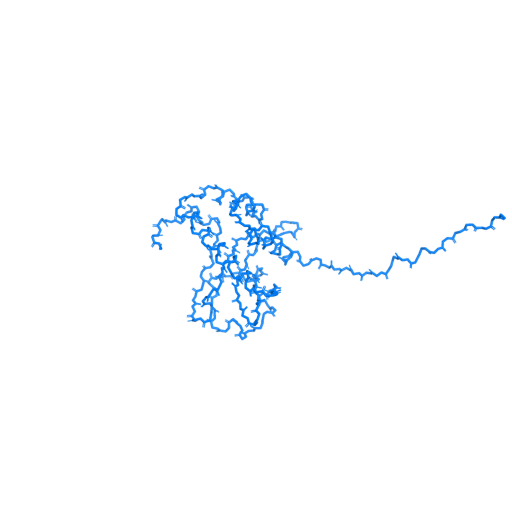9 8.112 1.00 90.12 84 PHE A CA 1
ATOM 696 C C . PHE A 1 84 ? -12.211 -3.835 7.822 1.00 90.12 84 PHE A C 1
ATOM 698 O O . PHE A 1 84 ? -11.878 -4.615 8.714 1.00 90.12 84 PHE A O 1
ATOM 705 N N . GLU A 1 85 ? -12.378 -4.205 6.561 1.00 93.50 85 GLU A N 1
ATOM 706 C CA . GLU A 1 85 ? -12.080 -5.522 6.016 1.00 93.50 85 GLU A CA 1
ATOM 707 C C . GLU A 1 85 ? -11.054 -5.383 4.888 1.00 93.50 85 GLU A C 1
ATOM 709 O O . GLU A 1 85 ? -11.068 -4.400 4.145 1.00 93.50 85 GLU A O 1
ATOM 714 N N . ILE A 1 86 ? -10.166 -6.368 4.756 1.00 95.50 86 ILE A N 1
ATOM 715 C CA . ILE A 1 86 ? -9.241 -6.481 3.626 1.00 95.50 86 ILE A CA 1
ATOM 716 C C . ILE A 1 86 ? -9.783 -7.573 2.704 1.00 95.50 86 ILE A C 1
ATOM 718 O O . ILE A 1 86 ? -9.822 -8.745 3.081 1.00 95.50 86 ILE A O 1
ATOM 722 N N . VAL A 1 87 ? -10.192 -7.194 1.495 1.00 95.12 87 VAL A N 1
ATOM 723 C CA . VAL A 1 87 ? -10.881 -8.075 0.543 1.00 95.12 87 VAL A CA 1
ATOM 724 C C . VAL A 1 87 ? -10.050 -8.213 -0.724 1.00 95.12 87 VAL A C 1
ATOM 726 O O . VAL A 1 87 ? -9.596 -7.218 -1.283 1.00 95.12 87 VAL A O 1
ATOM 729 N N . HIS A 1 88 ? -9.842 -9.441 -1.189 1.00 96.31 88 HIS A N 1
ATOM 730 C CA . HIS A 1 88 ? -9.147 -9.684 -2.450 1.00 96.31 88 HIS A CA 1
ATOM 731 C C . HIS A 1 88 ? -10.013 -9.265 -3.648 1.00 96.31 88 HIS A C 1
ATOM 733 O O . HIS A 1 88 ? -11.241 -9.322 -3.584 1.00 96.31 88 HIS A O 1
ATOM 739 N N . HIS A 1 89 ? -9.397 -8.880 -4.767 1.00 93.44 89 HIS A N 1
ATOM 740 C CA . HIS A 1 89 ? -10.126 -8.392 -5.937 1.00 93.44 89 HIS A CA 1
ATOM 741 C C . HIS A 1 89 ? -11.173 -9.365 -6.480 1.00 93.44 89 HIS A C 1
ATOM 743 O O . HIS A 1 89 ? -12.257 -8.938 -6.866 1.00 93.44 89 HIS A O 1
ATOM 749 N N . ASN A 1 90 ? -10.892 -10.665 -6.460 1.00 93.56 90 ASN A N 1
ATOM 750 C CA . ASN A 1 90 ? -11.848 -11.664 -6.944 1.00 93.56 90 ASN A CA 1
ATOM 751 C C . ASN A 1 90 ? -13.049 -11.865 -6.007 1.00 93.56 90 ASN A C 1
ATOM 753 O O . ASN A 1 90 ? -14.093 -12.331 -6.462 1.00 93.56 90 ASN A O 1
ATOM 757 N N . ASP A 1 91 ? -12.913 -11.486 -4.735 1.00 95.00 91 ASP A N 1
ATOM 758 C CA . ASP A 1 91 ? -13.918 -11.720 -3.696 1.00 95.00 91 ASP A CA 1
ATOM 759 C C . ASP A 1 91 ? -14.757 -10.467 -3.403 1.00 95.00 91 ASP A C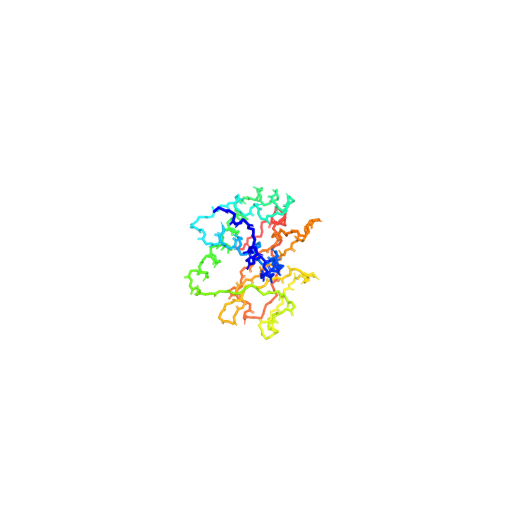 1
ATOM 761 O O . ASP A 1 91 ? -15.722 -10.525 -2.640 1.00 95.00 91 ASP A O 1
ATOM 765 N N . ILE A 1 92 ? -14.411 -9.319 -3.997 1.00 91.94 92 ILE A N 1
ATOM 766 C CA . ILE A 1 92 ? -15.115 -8.070 -3.721 1.00 91.94 92 ILE A CA 1
ATOM 767 C C . ILE A 1 92 ? -16.509 -8.044 -4.348 1.00 91.94 92 ILE A C 1
ATOM 769 O O . ILE A 1 92 ? -16.730 -8.475 -5.484 1.00 91.94 92 ILE A O 1
ATOM 773 N N . ASP A 1 93 ? -17.463 -7.452 -3.626 1.00 90.62 93 ASP A N 1
ATOM 774 C CA . ASP A 1 93 ? -18.771 -7.139 -4.185 1.00 90.62 93 ASP A CA 1
ATOM 775 C C . ASP A 1 93 ? -18.603 -6.227 -5.408 1.00 90.62 93 ASP A C 1
ATOM 777 O O . ASP A 1 93 ? -18.215 -5.060 -5.305 1.00 90.62 93 ASP A O 1
ATOM 781 N N . LYS A 1 94 ? -18.944 -6.760 -6.586 1.00 88.06 94 LYS A N 1
ATOM 782 C CA . LYS A 1 94 ? -18.827 -6.063 -7.872 1.00 88.06 94 LYS A CA 1
ATOM 783 C C . LYS A 1 94 ? -19.559 -4.723 -7.894 1.00 88.06 94 LYS A C 1
ATOM 785 O O . LYS A 1 94 ? -19.185 -3.844 -8.667 1.00 88.06 94 LYS A O 1
ATOM 790 N N . ARG A 1 95 ? -20.581 -4.529 -7.051 1.00 87.81 95 ARG A N 1
ATOM 791 C CA . ARG A 1 95 ? -21.286 -3.246 -6.915 1.00 87.81 95 ARG A CA 1
ATOM 792 C C . ARG A 1 95 ? -20.370 -2.139 -6.390 1.00 87.81 95 ARG A C 1
ATOM 794 O O . ARG A 1 95 ? -20.541 -0.998 -6.804 1.00 87.81 95 ARG A O 1
ATOM 801 N N . LEU A 1 96 ? -19.387 -2.473 -5.550 1.00 85.44 96 LEU A N 1
ATOM 802 C CA . LEU A 1 96 ? -18.426 -1.521 -4.984 1.00 85.44 96 LEU A CA 1
ATOM 803 C C . LEU A 1 96 ? -17.399 -1.035 -6.012 1.00 85.44 96 LEU A C 1
ATOM 805 O O . LEU A 1 96 ? -16.953 0.104 -5.931 1.00 85.44 96 LEU A O 1
ATOM 809 N N . ILE A 1 97 ? -17.057 -1.872 -6.997 1.00 84.19 97 ILE A N 1
ATOM 810 C CA . ILE A 1 97 ? -16.080 -1.541 -8.048 1.00 84.19 97 ILE A CA 1
ATOM 811 C C . ILE A 1 97 ? -16.721 -1.117 -9.377 1.00 84.19 97 ILE A C 1
ATOM 813 O O . ILE A 1 97 ? -16.016 -0.707 -10.289 1.00 84.19 97 ILE A O 1
ATOM 817 N N . LYS A 1 98 ? -18.053 -1.172 -9.518 1.00 79.62 98 LYS A N 1
ATOM 818 C CA . LYS A 1 98 ? -18.755 -0.955 -10.801 1.00 79.62 98 LYS A CA 1
ATOM 819 C C . LYS A 1 98 ? -18.478 0.410 -11.455 1.00 79.62 98 LYS A C 1
ATOM 821 O O . LYS A 1 98 ? -18.499 0.508 -12.677 1.00 79.62 98 LYS A O 1
ATOM 826 N N . GLY A 1 99 ? -18.251 1.455 -10.660 1.00 71.06 99 GLY A N 1
ATOM 827 C CA . GLY A 1 99 ? -17.936 2.814 -11.130 1.00 71.06 99 GLY A CA 1
ATOM 828 C C . GLY A 1 99 ? -16.447 3.161 -11.078 1.00 71.06 99 GLY A C 1
ATOM 829 O O . GLY A 1 99 ? -16.072 4.310 -11.287 1.00 71.06 99 GLY A O 1
ATOM 830 N N . PHE A 1 100 ? -15.604 2.186 -10.764 1.00 75.12 100 PHE A N 1
ATOM 831 C CA . PHE A 1 100 ? -14.202 2.382 -10.453 1.00 75.12 100 PHE A CA 1
ATOM 832 C C . PHE A 1 100 ? -13.344 1.562 -11.417 1.00 75.12 100 PHE A C 1
ATOM 834 O O . PHE A 1 100 ? -13.574 0.369 -11.614 1.00 75.12 100 PHE A O 1
ATOM 841 N N . ARG A 1 101 ? -12.325 2.190 -12.011 1.00 78.38 101 ARG A N 1
ATOM 842 C CA . ARG A 1 101 ? -11.354 1.485 -12.853 1.00 78.38 101 ARG A CA 1
ATOM 843 C C . ARG A 1 101 ? -9.944 1.693 -12.322 1.00 78.38 101 ARG A C 1
ATOM 845 O O . ARG A 1 101 ? -9.387 2.784 -12.439 1.00 78.38 101 ARG A O 1
ATOM 852 N N . LEU A 1 102 ? -9.351 0.628 -11.788 1.00 85.50 102 LEU A N 1
ATOM 853 C CA . LEU A 1 102 ? -7.917 0.584 -11.519 1.00 85.50 102 LEU A CA 1
ATOM 854 C C . LEU A 1 102 ? -7.182 0.438 -12.859 1.00 85.50 102 LEU A C 1
ATOM 856 O O . LEU A 1 102 ? -7.419 -0.517 -13.596 1.00 85.50 102 LEU A O 1
ATOM 860 N N . LYS A 1 103 ? -6.309 1.388 -13.195 1.00 86.69 103 LYS A N 1
ATOM 861 C CA . LYS A 1 103 ? -5.393 1.291 -14.340 1.00 86.69 103 LYS A CA 1
ATOM 862 C C . LYS A 1 103 ? -4.177 0.459 -13.935 1.00 86.69 103 LYS A C 1
ATOM 864 O O . LYS A 1 103 ? -3.108 1.006 -13.679 1.00 86.69 103 LYS A O 1
ATOM 869 N N . TYR A 1 104 ? -4.387 -0.845 -13.819 1.00 87.25 104 TYR A N 1
ATOM 870 C CA . TYR A 1 104 ? -3.369 -1.840 -13.510 1.00 87.25 104 TYR A CA 1
ATOM 871 C C . TYR A 1 104 ? -3.703 -3.127 -14.259 1.00 87.25 104 TYR A C 1
ATOM 873 O O . TYR A 1 104 ? -4.881 -3.447 -14.390 1.00 87.25 104 TYR A O 1
ATOM 881 N N . ASP A 1 105 ? -2.694 -3.830 -14.762 1.00 87.38 105 ASP A N 1
ATOM 882 C CA . ASP A 1 105 ? -2.917 -4.944 -15.693 1.00 87.38 105 ASP A CA 1
ATOM 883 C C . ASP A 1 105 ? -2.913 -6.319 -15.004 1.00 87.38 105 ASP A C 1
ATOM 885 O O . ASP A 1 105 ? -3.408 -7.289 -15.572 1.00 87.38 105 ASP A O 1
ATOM 889 N N . ASP A 1 106 ? -2.403 -6.409 -13.771 1.00 92.06 106 ASP A N 1
ATOM 890 C CA . ASP A 1 106 ? -2.296 -7.662 -13.016 1.00 92.06 106 ASP A CA 1
ATOM 891 C C . ASP A 1 106 ? -3.147 -7.626 -11.739 1.00 92.06 106 ASP A C 1
ATOM 893 O O . ASP A 1 106 ? -2.783 -7.025 -10.737 1.00 92.06 106 ASP A O 1
ATOM 897 N N . PHE A 1 107 ? -4.294 -8.299 -11.740 1.00 91.88 107 PHE A N 1
ATOM 898 C CA . PHE A 1 107 ? -5.188 -8.325 -10.576 1.00 91.88 107 PHE A CA 1
ATOM 899 C C . PHE A 1 107 ? -4.935 -9.497 -9.616 1.00 91.88 107 PHE A C 1
ATOM 901 O O . PHE A 1 107 ? -5.721 -9.691 -8.690 1.00 91.88 107 PHE A O 1
ATOM 908 N N . THR A 1 108 ? -3.852 -10.262 -9.806 1.00 94.19 108 THR A N 1
ATOM 909 C CA . THR A 1 108 ? -3.570 -11.490 -9.038 1.00 94.19 108 THR A CA 1
ATOM 910 C C . THR A 1 108 ? -3.425 -11.236 -7.541 1.00 94.19 108 THR A C 1
ATOM 912 O O . THR A 1 108 ? -3.863 -12.058 -6.745 1.00 94.19 108 THR A O 1
ATOM 915 N N . PHE A 1 109 ? -2.831 -10.102 -7.159 1.00 95.69 109 PHE A N 1
ATOM 916 C CA . PHE A 1 109 ? -2.625 -9.724 -5.759 1.00 95.69 109 PHE A CA 1
ATOM 917 C C . PHE A 1 109 ? -3.075 -8.287 -5.485 1.00 95.69 109 PHE A C 1
ATOM 919 O O . PHE A 1 109 ? -2.357 -7.481 -4.884 1.00 95.69 109 PHE A O 1
ATOM 926 N N . VAL A 1 110 ? -4.281 -7.964 -5.953 1.00 95.12 110 VAL A N 1
ATOM 927 C CA . VAL A 1 110 ? -4.944 -6.688 -5.670 1.00 95.12 110 VAL A CA 1
ATOM 928 C C . VAL A 1 110 ? -5.920 -6.876 -4.517 1.00 95.12 110 VAL A C 1
ATOM 930 O O . VAL A 1 110 ? -6.800 -7.736 -4.557 1.00 95.12 110 VAL A O 1
ATOM 933 N N . TYR A 1 111 ? -5.778 -6.038 -3.495 1.00 95.94 111 TYR A N 1
ATOM 934 C CA . TYR A 1 111 ? -6.599 -6.063 -2.291 1.00 95.94 111 TYR A CA 1
ATOM 935 C C . TYR A 1 111 ? -7.218 -4.691 -2.045 1.00 95.94 111 TYR A C 1
ATOM 937 O O . TYR A 1 111 ? -6.603 -3.650 -2.276 1.00 95.94 111 TYR A O 1
ATOM 945 N N . TYR A 1 112 ? -8.445 -4.692 -1.549 1.00 93.38 112 TYR A N 1
ATOM 946 C CA . TYR A 1 112 ? -9.211 -3.506 -1.206 1.00 93.38 112 TYR A CA 1
ATOM 947 C C . TYR A 1 112 ? -9.376 -3.425 0.302 1.00 93.38 112 TYR A C 1
ATOM 949 O O . TYR A 1 112 ? -9.693 -4.425 0.946 1.00 93.38 112 TYR A O 1
ATOM 957 N N . ILE A 1 113 ? -9.240 -2.222 0.853 1.00 92.25 113 ILE A N 1
ATOM 958 C CA . ILE A 1 113 ? -9.751 -1.929 2.190 1.00 92.25 113 ILE A CA 1
ATOM 959 C C . ILE A 1 113 ? -11.199 -1.495 2.025 1.00 92.25 113 ILE A C 1
ATOM 961 O O . ILE A 1 113 ? -11.487 -0.511 1.337 1.00 92.25 113 ILE A O 1
ATOM 965 N N . VAL A 1 114 ? -12.102 -2.225 2.666 1.00 90.44 114 VAL A N 1
ATOM 966 C CA . VAL A 1 114 ? -13.534 -1.954 2.667 1.00 90.44 114 VAL A CA 1
ATOM 967 C C . VAL A 1 114 ? -13.967 -1.551 4.066 1.00 90.44 114 VAL A C 1
ATOM 969 O O . VAL A 1 114 ? -13.669 -2.224 5.046 1.00 90.44 114 VAL A O 1
ATOM 972 N N . SER A 1 115 ? -14.711 -0.458 4.173 1.00 87.69 115 SER A N 1
ATOM 973 C CA . SER A 1 115 ? -15.375 -0.085 5.417 1.00 87.69 115 SER A CA 1
ATOM 974 C C . SER A 1 115 ? -16.711 0.566 5.136 1.00 87.69 115 SER A C 1
ATOM 976 O O . SER A 1 115 ? -16.844 1.358 4.203 1.00 87.69 115 SER A O 1
ATOM 978 N N . SER A 1 116 ? -17.715 0.235 5.950 1.00 86.25 116 SER A N 1
ATOM 979 C CA . SER A 1 116 ? -19.079 0.760 5.810 1.00 86.25 116 SER A CA 1
ATOM 980 C C . SER A 1 116 ? -19.612 0.625 4.371 1.00 86.25 116 SER A C 1
ATOM 982 O O . SER A 1 116 ? -20.215 1.555 3.837 1.00 86.25 116 SER A O 1
ATOM 984 N N . ASN A 1 117 ? -19.342 -0.523 3.733 1.00 84.56 117 ASN A N 1
ATOM 985 C CA . ASN A 1 117 ? -19.665 -0.822 2.331 1.00 84.56 117 ASN A CA 1
ATOM 986 C C . ASN A 1 117 ? -19.101 0.192 1.319 1.00 84.56 117 ASN A C 1
ATOM 988 O O . ASN A 1 117 ? -19.744 0.505 0.318 1.00 84.56 117 ASN A O 1
ATOM 992 N N . LYS A 1 118 ? -17.903 0.724 1.571 1.00 85.88 118 LYS A N 1
ATOM 993 C CA . LYS A 1 118 ? -17.156 1.576 0.638 1.00 85.88 118 LYS A CA 1
ATOM 994 C C . LYS A 1 118 ? -15.716 1.098 0.543 1.00 85.88 118 LYS A C 1
ATOM 996 O O . LYS A 1 118 ? -15.135 0.708 1.552 1.00 85.88 118 LYS A O 1
ATOM 1001 N N . ILE A 1 119 ? -15.144 1.157 -0.656 1.00 87.56 119 ILE A N 1
ATOM 1002 C CA . ILE A 1 119 ? -13.700 0.991 -0.848 1.00 87.56 119 ILE A CA 1
ATOM 1003 C C . ILE A 1 119 ? -13.037 2.281 -0.404 1.00 87.56 119 ILE A C 1
ATOM 1005 O O . ILE A 1 119 ? -13.390 3.355 -0.889 1.00 87.56 119 ILE A O 1
ATOM 1009 N N . VAL A 1 120 ? -12.093 2.165 0.517 1.00 87.19 120 VAL A N 1
ATOM 1010 C CA . VAL A 1 120 ? -11.404 3.316 1.100 1.00 87.19 120 VAL A CA 1
ATOM 1011 C C . VAL A 1 120 ? -9.908 3.323 0.790 1.00 87.19 120 VAL A C 1
ATOM 1013 O O . VAL A 1 120 ? -9.256 4.358 0.885 1.00 87.19 120 VAL A O 1
ATOM 1016 N N . GLY A 1 121 ? -9.376 2.195 0.323 1.00 89.31 121 GLY A N 1
ATOM 1017 C CA . GLY A 1 121 ? -8.001 2.082 -0.134 1.00 89.31 121 GLY A CA 1
ATOM 1018 C C . GLY A 1 121 ? -7.787 0.854 -1.004 1.00 89.31 121 GLY A C 1
ATOM 1019 O O . GLY A 1 121 ? -8.582 -0.089 -0.980 1.00 89.31 121 GLY A O 1
ATOM 1020 N N . VAL A 1 122 ? -6.698 0.876 -1.764 1.00 91.94 122 VAL A N 1
ATOM 1021 C CA . VAL A 1 122 ? -6.218 -0.257 -2.559 1.00 91.94 122 VAL A CA 1
ATOM 1022 C C . VAL A 1 122 ? -4.767 -0.541 -2.237 1.00 91.94 122 VAL A C 1
ATOM 1024 O O . VAL A 1 122 ? -3.962 0.381 -2.113 1.00 91.94 122 VAL A O 1
ATOM 1027 N N . PHE A 1 123 ? -4.463 -1.830 -2.160 1.00 94.94 123 PHE A N 1
ATOM 1028 C CA . PHE A 1 123 ? -3.134 -2.394 -2.040 1.00 94.94 123 PHE A CA 1
ATOM 1029 C C . PHE A 1 123 ? -2.839 -3.281 -3.242 1.00 94.94 123 PHE A C 1
ATOM 1031 O O . PHE A 1 123 ? -3.685 -4.060 -3.685 1.00 94.94 123 PHE A O 1
ATOM 1038 N N . ILE A 1 124 ? -1.617 -3.168 -3.747 1.00 95.56 124 ILE A N 1
ATOM 1039 C CA . ILE A 1 124 ? -1.059 -4.083 -4.738 1.00 95.56 124 ILE A CA 1
ATOM 1040 C C . ILE A 1 124 ? 0.151 -4.730 -4.095 1.00 95.56 124 ILE A C 1
ATOM 1042 O O . ILE A 1 124 ? 1.039 -4.025 -3.602 1.00 95.56 124 ILE A O 1
ATOM 1046 N N . LEU A 1 125 ? 0.176 -6.058 -4.103 1.00 96.44 125 LEU A N 1
ATOM 1047 C CA . LEU A 1 125 ? 1.275 -6.829 -3.545 1.00 96.44 125 LEU A CA 1
ATOM 1048 C C . LEU A 1 125 ? 2.132 -7.454 -4.643 1.00 96.44 125 LEU A C 1
ATOM 1050 O O . LEU A 1 125 ? 1.685 -7.682 -5.764 1.00 96.44 125 LEU A O 1
ATOM 1054 N N . GLU A 1 126 ? 3.372 -7.753 -4.286 1.00 94.50 126 GLU A N 1
ATOM 1055 C CA . GLU A 1 126 ? 4.299 -8.547 -5.084 1.00 94.50 126 GLU A CA 1
ATOM 1056 C C . GLU A 1 126 ? 4.660 -9.812 -4.300 1.00 94.50 126 GLU A C 1
ATOM 1058 O O . GLU A 1 126 ? 5.138 -9.724 -3.168 1.00 94.50 126 GLU A O 1
ATOM 1063 N N . GLU A 1 127 ? 4.415 -10.992 -4.877 1.00 93.75 127 GLU A N 1
ATOM 1064 C CA . GLU A 1 127 ? 4.844 -12.259 -4.277 1.00 93.75 127 GLU A CA 1
ATOM 1065 C C . GLU A 1 127 ? 6.359 -12.447 -4.451 1.00 93.75 127 GLU A C 1
ATOM 1067 O O . GLU A 1 127 ? 6.934 -12.179 -5.507 1.00 93.75 127 GLU A O 1
ATOM 1072 N N . ASN A 1 128 ? 7.016 -12.945 -3.407 1.00 88.50 128 ASN A N 1
ATOM 1073 C CA . ASN A 1 128 ? 8.417 -13.332 -3.424 1.00 88.50 128 ASN A CA 1
ATOM 1074 C C . ASN A 1 128 ? 8.593 -14.861 -3.484 1.00 88.50 128 ASN A C 1
ATOM 1076 O O . ASN A 1 128 ? 7.656 -15.633 -3.298 1.00 88.50 128 ASN A O 1
ATOM 1080 N N . LYS A 1 129 ? 9.833 -15.321 -3.703 1.00 82.81 129 LYS A N 1
ATOM 1081 C CA . LYS A 1 129 ? 10.162 -16.744 -3.934 1.00 82.81 129 LYS A CA 1
ATOM 1082 C C . LYS A 1 129 ? 9.712 -17.715 -2.828 1.00 82.81 129 LYS A C 1
ATOM 1084 O O . LYS A 1 129 ? 9.643 -18.910 -3.089 1.00 82.81 129 LYS A O 1
ATOM 1089 N N . ASN A 1 130 ? 9.416 -17.226 -1.622 1.00 83.19 130 ASN A N 1
ATOM 1090 C CA . ASN A 1 130 ? 9.023 -18.045 -0.470 1.00 83.19 130 ASN A CA 1
ATOM 1091 C C . ASN A 1 130 ? 7.514 -17.958 -0.165 1.00 83.19 130 ASN A C 1
ATOM 1093 O O . ASN A 1 130 ? 7.082 -18.295 0.945 1.00 83.19 130 ASN A O 1
ATOM 1097 N N . SER A 1 131 ? 6.715 -17.473 -1.124 1.00 81.06 131 SER A N 1
ATOM 1098 C CA . SER A 1 131 ? 5.299 -17.130 -0.938 1.00 81.06 131 SER A CA 1
ATOM 1099 C C . SER A 1 131 ? 5.074 -16.177 0.236 1.00 81.06 131 SER A C 1
ATOM 1101 O O . SER A 1 131 ? 4.105 -16.295 0.993 1.00 81.06 131 SER A O 1
ATOM 1103 N N . SER A 1 132 ? 6.023 -15.269 0.445 1.00 87.38 132 SER A N 1
ATOM 1104 C CA . SER A 1 132 ? 5.824 -14.067 1.249 1.00 87.38 132 SER A CA 1
ATOM 1105 C C . SER A 1 132 ? 5.586 -12.894 0.304 1.00 87.38 132 SER A C 1
ATOM 1107 O O . SER A 1 132 ? 5.874 -12.983 -0.887 1.00 87.38 132 SER A O 1
ATOM 1109 N N . PHE A 1 133 ? 5.0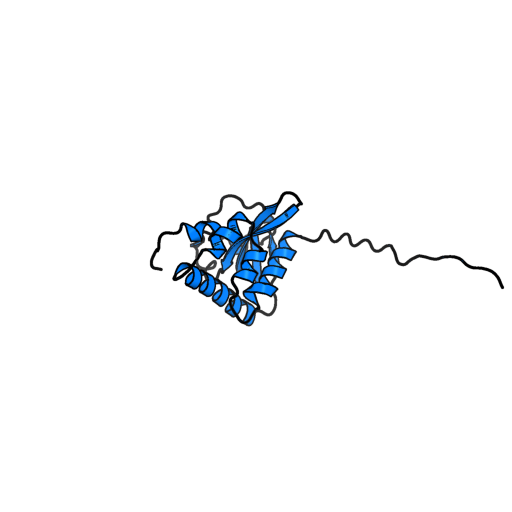47 -11.801 0.823 1.00 94.94 133 PHE A N 1
ATOM 1110 C CA . PHE A 1 133 ? 4.601 -10.678 0.008 1.00 94.94 133 PHE A CA 1
ATOM 1111 C C . PHE A 1 133 ? 5.382 -9.418 0.353 1.00 94.94 133 PHE A C 1
ATOM 1113 O O . PHE A 1 133 ? 5.907 -9.296 1.455 1.00 94.94 133 PHE A O 1
ATOM 1120 N N . TRP A 1 134 ? 5.440 -8.498 -0.600 1.00 96.19 134 TRP A N 1
ATOM 1121 C CA . TRP A 1 134 ? 5.872 -7.119 -0.414 1.00 96.19 134 TRP A CA 1
ATOM 1122 C C . TRP A 1 134 ? 4.742 -6.180 -0.823 1.00 96.19 134 TRP A C 1
ATOM 1124 O O . TRP A 1 134 ? 3.966 -6.496 -1.728 1.00 96.19 134 TRP A O 1
ATOM 1134 N N . ILE A 1 135 ? 4.663 -5.010 -0.195 1.00 96.19 135 ILE A N 1
ATOM 1135 C CA . ILE A 1 135 ? 3.801 -3.927 -0.663 1.00 96.19 135 ILE A CA 1
ATOM 1136 C C . ILE A 1 135 ? 4.468 -3.290 -1.884 1.00 96.19 135 ILE A C 1
ATOM 1138 O O . ILE A 1 135 ? 5.598 -2.814 -1.813 1.00 96.19 135 ILE A O 1
ATOM 1142 N N . LYS A 1 136 ? 3.761 -3.269 -3.014 1.00 94.62 136 LYS A N 1
ATOM 1143 C CA . LYS A 1 136 ? 4.207 -2.620 -4.256 1.00 94.62 136 LYS A CA 1
ATOM 1144 C C . LYS A 1 136 ? 3.557 -1.253 -4.455 1.00 94.62 136 LYS A C 1
ATOM 1146 O O . LYS A 1 136 ? 4.152 -0.340 -5.025 1.00 94.62 136 LYS A O 1
ATOM 1151 N N . SER A 1 137 ? 2.313 -1.117 -4.001 1.00 92.88 137 SER A N 1
ATOM 1152 C CA . SER A 1 137 ? 1.549 0.126 -4.058 1.00 92.88 137 SER A CA 1
ATOM 1153 C C . SER A 1 137 ? 0.496 0.162 -2.959 1.00 92.88 137 SER A C 1
ATOM 1155 O O . SER A 1 137 ? -0.110 -0.864 -2.641 1.00 92.88 137 SER A O 1
ATOM 1157 N N . PHE A 1 138 ? 0.239 1.360 -2.441 1.00 91.75 138 PHE A N 1
ATOM 1158 C CA . PHE A 1 138 ? -0.926 1.679 -1.626 1.00 91.75 138 PHE A CA 1
ATOM 1159 C C . PHE A 1 138 ? -1.516 3.012 -2.100 1.00 91.75 138 PHE A C 1
ATOM 1161 O O . PHE A 1 138 ? -0.790 3.973 -2.346 1.00 91.75 138 PHE A O 1
ATOM 1168 N N . CYS A 1 139 ? -2.839 3.083 -2.254 1.00 86.44 139 CYS A N 1
ATOM 1169 C CA . CYS A 1 139 ? -3.505 4.276 -2.781 1.00 86.44 139 CYS A CA 1
ATOM 1170 C C . CYS A 1 139 ? -4.841 4.519 -2.064 1.00 86.44 139 CYS A C 1
ATOM 1172 O O . CYS A 1 139 ? -5.717 3.648 -2.148 1.00 86.44 139 CYS A O 1
ATOM 1174 N N . PRO A 1 140 ? -5.006 5.648 -1.343 1.00 82.44 140 PRO A N 1
ATOM 1175 C CA . PRO A 1 140 ? -6.263 5.962 -0.681 1.00 82.44 140 PRO A CA 1
ATOM 1176 C C . PRO A 1 140 ? -7.338 6.243 -1.731 1.00 82.44 140 PRO A C 1
ATOM 1178 O O . PRO A 1 140 ? -7.053 6.733 -2.826 1.00 82.44 140 PRO A O 1
ATOM 1181 N N . MET A 1 141 ? -8.591 5.943 -1.400 1.00 77.50 141 MET A N 1
ATOM 1182 C CA . MET A 1 141 ? -9.721 6.114 -2.316 1.00 77.50 141 MET A CA 1
ATOM 1183 C C . MET A 1 141 ? -10.806 7.047 -1.777 1.00 77.50 141 MET A C 1
ATOM 1185 O O . MET A 1 141 ? -11.968 6.647 -1.694 1.00 77.50 141 MET A O 1
ATOM 1189 N N . PRO A 1 142 ? -10.490 8.321 -1.482 1.00 58.00 142 PRO A N 1
ATOM 1190 C CA . PRO A 1 142 ? -11.519 9.274 -1.078 1.00 58.00 142 PRO A CA 1
ATOM 1191 C C . PRO A 1 142 ? -12.551 9.553 -2.193 1.00 58.00 142 PRO A C 1
ATOM 1193 O O . PRO A 1 142 ? -13.661 9.986 -1.888 1.00 58.00 142 PRO A O 1
ATOM 1196 N N . TRP A 1 143 ? -12.246 9.250 -3.469 1.00 50.84 143 TRP A N 1
ATOM 1197 C CA . TRP A 1 143 ? -13.096 9.599 -4.625 1.00 50.84 143 TRP A CA 1
ATOM 1198 C C . TRP A 1 143 ? -13.462 8.444 -5.570 1.00 50.84 143 TRP A C 1
ATOM 1200 O O . TRP A 1 143 ? -13.978 8.695 -6.659 1.00 50.84 143 TRP A O 1
ATOM 1210 N N . ALA A 1 144 ? -13.263 7.175 -5.190 1.00 51.09 144 ALA A N 1
ATOM 1211 C CA . ALA A 1 144 ? -13.666 6.042 -6.044 1.00 51.09 144 ALA A CA 1
ATOM 1212 C C . ALA A 1 144 ? -15.178 6.027 -6.364 1.00 51.09 144 ALA A C 1
ATOM 1214 O O . ALA A 1 144 ? -15.599 5.451 -7.365 1.00 51.09 144 ALA A O 1
ATOM 1215 N N . SER A 1 145 ? -15.990 6.720 -5.560 1.00 47.53 145 SER A N 1
ATOM 1216 C CA . SER A 1 145 ? -17.423 6.926 -5.788 1.00 47.53 145 SER A CA 1
ATOM 1217 C C . SER A 1 145 ? -17.765 7.921 -6.909 1.00 47.53 145 SER A C 1
ATOM 1219 O O . SER A 1 145 ? -18.936 8.009 -7.269 1.00 47.53 145 SER A O 1
ATOM 1221 N N . GLN A 1 146 ? -16.797 8.661 -7.468 1.00 50.72 146 GLN A N 1
ATOM 1222 C CA . GLN A 1 146 ? -17.055 9.729 -8.448 1.00 50.72 146 GLN A CA 1
ATOM 1223 C C . GLN A 1 146 ? -16.818 9.343 -9.919 1.00 50.72 146 GLN A C 1
ATOM 1225 O O . GLN A 1 146 ? -16.896 10.206 -10.787 1.00 50.72 146 GLN A O 1
ATOM 1230 N N . GLY A 1 147 ? -16.582 8.065 -10.239 1.00 54.00 147 GLY A N 1
ATOM 1231 C CA . GLY A 1 147 ? -16.456 7.635 -11.637 1.00 54.00 147 GLY A CA 1
ATOM 1232 C C . GLY A 1 147 ? -15.119 8.041 -12.258 1.00 54.00 147 GLY A C 1
ATOM 1233 O O . GLY A 1 147 ? -15.065 8.904 -13.130 1.00 54.00 147 GLY A O 1
ATOM 1234 N N . GLY A 1 148 ? -14.025 7.423 -11.808 1.00 64.75 148 GLY A N 1
ATOM 1235 C CA . GLY A 1 148 ? -12.671 7.786 -12.224 1.00 64.75 148 GLY A CA 1
ATOM 1236 C C . GLY A 1 148 ? -11.770 6.589 -12.518 1.00 64.75 148 GLY A C 1
ATOM 1237 O O . GLY A 1 148 ? -11.956 5.486 -12.000 1.00 64.75 148 GLY A O 1
ATOM 1238 N N . ASN A 1 149 ? -10.758 6.835 -13.353 1.00 70.50 149 ASN A N 1
ATOM 1239 C CA . ASN A 1 149 ? -9.634 5.925 -13.532 1.00 70.50 149 ASN A CA 1
ATOM 1240 C C . ASN A 1 149 ? -8.573 6.228 -12.471 1.00 70.50 149 ASN A C 1
ATOM 1242 O O . ASN A 1 149 ? -7.987 7.309 -12.505 1.00 70.50 149 ASN A O 1
ATOM 1246 N N . ILE A 1 150 ? -8.272 5.277 -11.593 1.00 73.25 150 ILE A N 1
ATOM 1247 C CA . ILE A 1 150 ? -7.192 5.426 -10.615 1.00 73.25 150 ILE A CA 1
ATOM 1248 C C . ILE A 1 150 ? -5.962 4.707 -11.150 1.00 73.25 150 ILE A C 1
ATOM 1250 O O . ILE A 1 150 ? -5.990 3.497 -11.366 1.00 73.25 150 ILE A O 1
ATOM 1254 N N . LYS A 1 151 ? -4.882 5.457 -11.389 1.00 79.31 151 LYS A N 1
ATOM 1255 C CA . LYS A 1 151 ? -3.567 4.874 -11.658 1.00 79.31 151 LYS A CA 1
ATOM 1256 C C . LYS A 1 151 ? -2.868 4.684 -10.307 1.00 79.31 151 LYS A C 1
ATOM 1258 O O . LYS A 1 151 ? -2.587 5.692 -9.661 1.00 79.31 151 LYS A O 1
ATOM 1263 N N . PRO A 1 152 ? -2.633 3.442 -9.853 1.00 80.12 152 PRO A N 1
ATOM 1264 C CA . PRO A 1 152 ? -1.912 3.213 -8.609 1.00 80.12 152 PRO A CA 1
ATOM 1265 C C . PRO A 1 152 ? -0.482 3.745 -8.739 1.00 80.12 152 PRO A C 1
ATOM 1267 O O . PRO A 1 152 ? 0.144 3.614 -9.792 1.00 80.12 152 PRO A O 1
ATOM 1270 N N . LEU A 1 153 ? 0.030 4.346 -7.668 1.00 82.31 153 LEU A N 1
ATOM 1271 C CA . LEU A 1 153 ? 1.425 4.758 -7.591 1.00 82.31 153 LEU A CA 1
ATOM 1272 C C . LEU A 1 153 ? 2.282 3.536 -7.258 1.00 82.31 153 LEU A C 1
ATOM 1274 O O . LEU A 1 153 ? 2.231 3.046 -6.129 1.00 82.31 153 LEU A O 1
ATOM 1278 N N . ILE A 1 154 ? 3.070 3.050 -8.214 1.00 86.75 154 ILE A N 1
ATOM 1279 C CA . ILE A 1 154 ? 4.102 2.050 -7.923 1.00 86.75 154 ILE A CA 1
ATOM 1280 C C . ILE A 1 154 ? 5.249 2.761 -7.206 1.00 86.75 154 ILE A C 1
ATOM 1282 O O . ILE A 1 154 ? 5.753 3.777 -7.687 1.00 86.75 154 ILE A O 1
ATOM 1286 N N . LEU A 1 155 ? 5.644 2.264 -6.035 1.00 85.31 155 LEU A N 1
ATOM 1287 C CA . LEU A 1 155 ? 6.531 3.012 -5.141 1.00 85.31 155 LEU A CA 1
ATOM 1288 C C . LEU A 1 155 ? 7.932 3.229 -5.743 1.00 85.31 155 LEU A C 1
ATOM 1290 O O . LEU A 1 155 ? 8.498 4.310 -5.588 1.00 85.31 155 LEU A O 1
ATOM 1294 N N . ASN A 1 156 ? 8.456 2.282 -6.525 1.00 83.75 156 ASN A N 1
ATOM 1295 C CA . ASN A 1 156 ? 9.739 2.413 -7.218 1.00 83.75 156 ASN A CA 1
ATOM 1296 C C . ASN A 1 156 ? 9.718 3.456 -8.345 1.00 83.75 156 ASN A C 1
ATOM 1298 O O . ASN A 1 156 ? 10.774 3.965 -8.726 1.00 83.75 156 ASN A O 1
ATOM 1302 N N . GLU A 1 157 ? 8.540 3.809 -8.864 1.00 84.81 157 GLU A N 1
ATOM 1303 C CA . GLU A 1 157 ? 8.407 4.802 -9.927 1.00 84.81 157 GLU A CA 1
ATOM 1304 C C . GLU A 1 157 ? 8.584 6.218 -9.375 1.00 84.81 157 GLU A C 1
ATOM 1306 O O . GLU A 1 157 ? 8.987 7.110 -10.123 1.00 84.81 157 GLU A O 1
ATOM 1311 N N . LEU A 1 158 ? 8.387 6.429 -8.064 1.00 85.06 158 LEU A N 1
ATOM 1312 C CA . LEU A 1 158 ? 8.552 7.736 -7.419 1.00 85.06 158 LEU A CA 1
ATOM 1313 C C . LEU A 1 158 ? 9.926 8.348 -7.696 1.00 85.06 158 LEU A C 1
ATOM 1315 O O . LEU A 1 158 ? 10.027 9.545 -7.978 1.00 85.06 158 LEU A O 1
ATOM 1319 N N . LYS A 1 159 ? 10.992 7.539 -7.672 1.00 83.44 159 LYS A N 1
ATOM 1320 C CA . LYS A 1 159 ? 12.352 8.014 -7.964 1.00 83.44 159 LYS A CA 1
ATOM 1321 C C . LYS A 1 159 ? 12.434 8.665 -9.348 1.00 83.44 159 LYS A C 1
ATOM 1323 O O . LYS A 1 159 ? 13.040 9.727 -9.478 1.00 83.44 159 LYS A O 1
ATOM 1328 N N . ASN A 1 160 ? 11.730 8.109 -10.331 1.00 81.06 160 ASN A N 1
ATOM 1329 C CA . ASN A 1 160 ? 11.779 8.527 -11.732 1.00 81.06 160 ASN A CA 1
ATOM 1330 C C . ASN A 1 160 ? 10.640 9.464 -12.149 1.00 81.06 160 ASN A C 1
ATOM 1332 O O . ASN A 1 160 ? 10.674 9.980 -13.261 1.00 81.06 160 ASN A O 1
ATOM 1336 N N . MET A 1 161 ? 9.643 9.710 -11.291 1.00 78.81 161 MET A N 1
ATOM 1337 C CA . MET A 1 161 ? 8.607 10.696 -11.595 1.00 78.81 161 MET A CA 1
ATOM 1338 C C . MET A 1 161 ? 9.255 12.066 -11.801 1.00 78.81 161 MET A C 1
ATOM 1340 O O . MET A 1 161 ? 9.921 12.594 -10.903 1.00 78.81 161 MET A O 1
ATOM 1344 N N . GLU A 1 162 ? 9.067 12.645 -12.984 1.00 70.88 162 GLU A N 1
ATOM 1345 C CA . GLU A 1 162 ? 9.376 14.052 -13.213 1.00 70.88 162 GLU A CA 1
ATOM 1346 C C . GLU A 1 162 ? 8.549 14.891 -12.239 1.00 70.88 162 GLU A C 1
ATOM 1348 O O . GLU A 1 162 ? 7.439 14.498 -11.866 1.00 70.88 162 GLU A O 1
ATOM 1353 N N . GLN A 1 163 ? 9.111 16.013 -11.779 1.00 56.72 163 GLN A N 1
ATOM 1354 C CA . GLN A 1 163 ? 8.447 16.940 -10.863 1.00 56.72 163 GLN A CA 1
ATOM 1355 C C . GLN A 1 163 ? 7.206 17.538 -11.539 1.00 56.72 163 GLN A C 1
ATOM 1357 O O . GLN A 1 163 ? 7.213 18.669 -12.013 1.00 56.72 163 GLN A O 1
ATOM 1362 N N . THR A 1 164 ? 6.125 16.776 -11.601 1.00 45.69 164 THR A N 1
ATOM 1363 C CA . THR A 1 164 ? 4.821 17.306 -11.945 1.00 45.69 164 THR A CA 1
ATOM 1364 C C . THR A 1 164 ? 4.357 18.064 -10.716 1.00 45.69 164 THR A C 1
ATOM 1366 O O . THR A 1 164 ? 4.242 17.514 -9.622 1.00 45.69 164 THR A O 1
ATOM 1369 N N . VAL A 1 165 ? 4.225 19.377 -10.880 1.00 38.56 165 VAL A N 1
ATOM 1370 C CA . VAL A 1 165 ? 3.536 20.238 -9.927 1.00 38.56 165 VAL A CA 1
ATOM 1371 C C . VAL A 1 165 ? 2.097 19.728 -9.880 1.00 38.56 165 VAL A C 1
ATOM 1373 O O . VAL A 1 165 ? 1.378 19.863 -10.868 1.00 38.56 165 VAL A O 1
ATOM 1376 N N . TRP A 1 166 ? 1.736 19.074 -8.779 1.00 46.62 166 TRP A N 1
ATOM 1377 C CA . TRP A 1 166 ? 0.359 18.750 -8.418 1.00 46.62 166 TRP A CA 1
ATOM 1378 C C . TRP A 1 166 ? -0.069 19.693 -7.303 1.00 46.62 166 TRP A C 1
ATOM 1380 O O . TRP A 1 166 ? 0.776 19.945 -6.411 1.00 46.62 166 TRP A O 1
#

Secondary structure (DSSP, 8-state):
---------S----------HHHHHHHHHIIIIISSSS--HHHHHTTS-HHHHHHHHT--THHHHHHHHHHHHHHHHHHH-S--EEEEGGGS-HHHHTTEEE--S--TTEEEEEETTEEEEEEEEEE-TTS-EEEEEEEE-TTGGG-EEE----GGGGGG------